Protein AF-A0A011PHM1-F1 (afdb_monomer_lite)

Secondary structure (DSSP, 8-state):
----PPPS--SSEEP---SHHHHHHIIIIIGGGBTT-HHHHH---GGG--TTSS-HHHHHHHTT----EEEETTEEEETT--BTTSPPPPP--TTTGGGTGGG--------

Foldseek 3Di:
DDDDEDDDPDDAAFDQDDDVVSLCCCLVVFQLFAQQALCSVPVDDPVPADPSNHDVLSVCSVVRNYRQFHQHPNDTDGVQGDGHPGDRDDPDDPCPVVVPPPPPDDPDDDD

Sequence (111 aa):
MSYFPTPGPLPGDQFIPSSSDDGIYILTEFCQHCARDKAMREGADFDECDDDDLCEIIAAGYRKEAVEWREIDGIVTCIAFVPAGQPIPDPRCPHTLDMFASHSTPMSVRG

Structure (mmCIF, N/CA/C/O backbone):
data_AF-A0A011PHM1-F1
#
_entry.id   AF-A0A011PHM1-F1
#
loop_
_atom_site.group_PDB
_atom_site.id
_atom_site.type_symbol
_atom_site.label_atom_id
_atom_site.label_alt_id
_atom_site.label_comp_id
_atom_site.label_asym_id
_atom_site.label_entity_id
_atom_site.label_seq_id
_atom_site.pdbx_PDB_ins_code
_atom_site.Cartn_x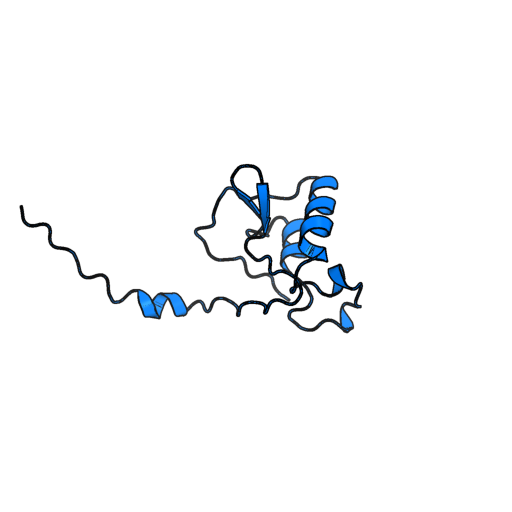
_atom_site.Cartn_y
_atom_site.Cartn_z
_atom_site.occupancy
_atom_site.B_iso_or_equiv
_atom_site.auth_seq_id
_atom_site.auth_comp_id
_atom_site.auth_asym_id
_atom_site.auth_atom_id
_atom_site.pdbx_PDB_model_num
ATOM 1 N N . MET A 1 1 ? 3.199 -6.850 12.611 1.00 61.88 1 MET A N 1
ATOM 2 C CA . MET A 1 1 ? 3.237 -8.105 11.830 1.00 61.88 1 MET A CA 1
ATOM 3 C C . MET A 1 1 ? 4.469 -8.194 10.945 1.00 61.88 1 MET A C 1
ATOM 5 O O . MET A 1 1 ? 5.075 -7.171 10.642 1.00 61.88 1 MET A O 1
ATOM 9 N N . SER A 1 2 ? 4.855 -9.412 10.557 1.00 78.06 2 SER A N 1
ATOM 10 C CA . SER A 1 2 ? 5.903 -9.647 9.557 1.00 78.06 2 SER A CA 1
ATOM 11 C C . SER A 1 2 ? 5.310 -9.559 8.153 1.00 78.06 2 SER A C 1
ATOM 13 O O . SER A 1 2 ? 4.251 -10.121 7.903 1.00 78.06 2 SER A O 1
ATOM 15 N N . TYR A 1 3 ? 6.002 -8.867 7.249 1.00 86.69 3 TYR A N 1
ATOM 16 C CA . TYR A 1 3 ? 5.615 -8.769 5.844 1.00 86.69 3 TYR A CA 1
ATOM 17 C C . TYR A 1 3 ? 5.833 -10.095 5.110 1.00 86.69 3 TYR A C 1
ATOM 19 O O . TYR A 1 3 ? 6.929 -10.659 5.167 1.00 86.69 3 TYR A O 1
ATOM 27 N N . PHE A 1 4 ? 4.800 -10.562 4.405 1.00 88.75 4 PHE A N 1
ATOM 28 C CA . PHE A 1 4 ? 4.864 -11.721 3.520 1.00 88.75 4 PHE A CA 1
ATOM 29 C C . PHE A 1 4 ? 4.587 -11.279 2.077 1.00 88.75 4 PHE A C 1
ATOM 31 O O . PHE A 1 4 ? 3.457 -10.905 1.770 1.00 88.75 4 PHE A O 1
ATOM 38 N N . PRO A 1 5 ? 5.590 -11.318 1.181 1.00 91.06 5 PRO A N 1
ATOM 39 C CA . PRO A 1 5 ? 5.421 -10.844 -0.184 1.00 91.06 5 PRO A CA 1
ATOM 40 C C . PRO A 1 5 ? 4.461 -11.728 -0.980 1.00 91.06 5 PRO A C 1
ATOM 42 O O . PRO A 1 5 ? 4.501 -12.959 -0.891 1.00 91.06 5 PRO A O 1
ATOM 45 N N . THR A 1 6 ? 3.645 -11.095 -1.820 1.00 91.12 6 THR A N 1
ATOM 46 C CA . THR A 1 6 ? 2.729 -11.782 -2.733 1.00 91.12 6 THR A CA 1
ATOM 47 C C . THR A 1 6 ? 3.515 -12.693 -3.687 1.00 91.12 6 THR A C 1
ATOM 49 O O . THR A 1 6 ? 4.366 -12.205 -4.437 1.00 91.12 6 THR A O 1
ATOM 52 N N . PRO A 1 7 ? 3.239 -14.013 -3.714 1.00 88.81 7 PRO A N 1
ATOM 53 C CA . PRO A 1 7 ? 3.934 -14.932 -4.608 1.00 88.81 7 PRO A CA 1
ATOM 54 C C . PRO A 1 7 ? 3.670 -14.613 -6.085 1.00 88.81 7 PRO A C 1
ATOM 56 O O . PRO A 1 7 ? 2.537 -14.324 -6.473 1.00 88.81 7 PRO A O 1
ATOM 59 N N . GLY A 1 8 ? 4.716 -14.700 -6.909 1.00 85.12 8 GLY A N 1
ATOM 60 C CA . GLY A 1 8 ? 4.633 -14.477 -8.353 1.00 85.12 8 GLY A CA 1
ATOM 61 C C . GLY A 1 8 ? 4.047 -15.654 -9.155 1.00 85.12 8 GLY A C 1
ATOM 62 O O . GLY A 1 8 ? 3.753 -16.709 -8.588 1.00 85.12 8 GLY A O 1
ATOM 63 N N . PRO A 1 9 ? 3.927 -15.505 -10.491 1.00 91.62 9 PRO A N 1
ATOM 64 C CA . PRO A 1 9 ? 4.297 -14.324 -11.284 1.00 91.62 9 PRO A CA 1
ATOM 65 C C . PRO A 1 9 ? 3.342 -13.139 -11.062 1.00 91.62 9 PRO A C 1
ATOM 67 O O . PRO A 1 9 ? 2.140 -13.331 -10.900 1.00 91.62 9 PRO A O 1
ATOM 70 N N . LEU A 1 10 ? 3.886 -11.917 -11.052 1.00 94.38 10 LEU A N 1
ATOM 71 C CA . LEU A 1 10 ? 3.136 -10.675 -10.817 1.00 94.38 10 LEU A CA 1
ATOM 72 C C . LEU A 1 10 ? 2.999 -9.863 -12.119 1.00 94.38 10 LEU A C 1
ATOM 74 O O . LEU A 1 10 ? 3.902 -9.923 -12.954 1.00 94.38 10 LEU A O 1
ATOM 78 N N . PRO A 1 11 ? 1.896 -9.116 -12.311 1.00 96.25 11 PRO A N 1
ATOM 79 C CA . PRO A 1 11 ? 1.662 -8.331 -13.523 1.00 96.25 11 PRO A CA 1
ATOM 80 C C . PRO A 1 11 ? 2.521 -7.061 -13.575 1.00 96.25 11 PRO A C 1
ATOM 82 O O . PRO A 1 11 ? 2.894 -6.523 -12.534 1.00 96.25 11 PRO A O 1
ATOM 85 N N . GLY A 1 12 ? 2.774 -6.548 -14.782 1.00 96.81 12 GLY A N 1
ATOM 86 C CA . GLY A 1 12 ? 3.503 -5.291 -14.994 1.00 96.81 12 GLY A CA 1
ATOM 87 C C . GLY A 1 12 ? 4.935 -5.307 -14.459 1.00 96.81 12 GLY A C 1
ATOM 88 O O . GLY A 1 12 ? 5.488 -6.375 -14.189 1.00 96.81 12 GLY A O 1
ATOM 89 N N . ASP A 1 13 ? 5.508 -4.124 -14.255 1.00 97.31 13 ASP A N 1
ATOM 90 C CA . ASP A 1 13 ? 6.837 -3.929 -13.666 1.00 97.31 13 ASP A CA 1
ATOM 91 C C . ASP A 1 13 ? 6.745 -3.618 -12.169 1.00 97.31 13 ASP A C 1
ATOM 93 O O . ASP A 1 13 ? 5.712 -3.167 -11.677 1.00 97.31 13 ASP A O 1
ATOM 97 N N . GLN A 1 14 ? 7.805 -3.906 -11.407 1.00 96.44 14 GLN A N 1
ATOM 98 C CA . GLN A 1 14 ? 7.821 -3.558 -9.984 1.00 96.44 14 GLN A CA 1
ATOM 99 C C . GLN A 1 14 ? 7.997 -2.051 -9.830 1.00 96.44 14 GLN A C 1
ATOM 101 O O . GLN A 1 14 ? 8.994 -1.498 -10.291 1.00 96.44 14 GLN A O 1
ATOM 106 N N . PHE A 1 15 ? 7.072 -1.414 -9.119 1.00 95.44 15 PHE A N 1
ATOM 107 C CA . PHE A 1 15 ? 7.191 -0.018 -8.736 1.00 95.44 15 PHE A CA 1
ATOM 108 C C . PHE A 1 15 ? 7.811 0.083 -7.340 1.00 95.44 15 PHE A C 1
ATOM 110 O O . PHE A 1 15 ? 7.325 -0.524 -6.387 1.00 95.44 15 PHE A O 1
ATOM 117 N N . ILE A 1 16 ? 8.888 0.857 -7.206 1.00 94.56 16 ILE A N 1
ATOM 118 C CA . ILE A 1 16 ? 9.520 1.152 -5.916 1.00 94.56 16 ILE A CA 1
ATOM 119 C C . ILE A 1 16 ? 9.409 2.663 -5.696 1.00 94.56 16 ILE A C 1
ATOM 121 O O . ILE A 1 16 ? 10.076 3.404 -6.422 1.00 94.56 16 ILE A O 1
ATOM 125 N N . PRO A 1 17 ? 8.624 3.129 -4.704 1.00 90.56 17 PRO A N 1
ATOM 126 C CA . PRO A 1 17 ? 8.548 4.546 -4.371 1.00 90.56 17 PRO A CA 1
ATOM 127 C C . PRO A 1 17 ? 9.949 5.119 -4.134 1.00 90.56 17 PRO A C 1
ATOM 129 O O . PRO A 1 17 ? 10.745 4.569 -3.365 1.00 90.56 17 PRO A O 1
ATOM 132 N N . SER A 1 18 ? 10.268 6.206 -4.828 1.00 90.00 18 SER A N 1
ATOM 133 C CA . SER A 1 18 ? 11.628 6.755 -4.901 1.00 90.00 18 SER A CA 1
ATOM 134 C C . SER A 1 18 ? 11.709 8.224 -4.494 1.00 90.00 18 SER A C 1
ATOM 136 O O . SER A 1 18 ? 12.798 8.732 -4.216 1.00 90.00 18 SER A O 1
ATOM 138 N N . SER A 1 19 ? 10.558 8.887 -4.411 1.00 91.06 19 SER A N 1
ATOM 139 C CA . SER A 1 19 ? 10.403 10.281 -4.020 1.00 91.06 19 SER A CA 1
ATOM 140 C C . SER A 1 19 ? 9.313 10.448 -2.958 1.00 91.06 19 SER A C 1
ATOM 142 O O . SER A 1 19 ? 8.501 9.553 -2.714 1.00 91.06 19 SER A O 1
ATOM 144 N N . SER A 1 20 ? 9.282 11.620 -2.320 1.00 89.19 20 SER A N 1
ATOM 145 C CA . SER A 1 20 ? 8.188 11.980 -1.413 1.00 89.19 20 SER A CA 1
ATOM 146 C C . SER A 1 20 ? 6.847 12.076 -2.141 1.00 89.19 20 SER A C 1
ATOM 148 O O . SER A 1 20 ? 5.828 11.745 -1.545 1.00 89.19 20 SER A O 1
ATOM 150 N N . ASP A 1 21 ? 6.847 12.481 -3.414 1.00 94.00 21 ASP A N 1
ATOM 151 C CA . ASP A 1 21 ? 5.634 12.591 -4.228 1.00 94.00 21 ASP A CA 1
ATOM 152 C C . ASP A 1 21 ? 5.039 11.206 -4.509 1.00 94.00 21 ASP A C 1
ATOM 154 O O . ASP A 1 21 ? 3.836 11.016 -4.340 1.00 94.00 21 ASP A O 1
ATOM 158 N N . ASP A 1 22 ? 5.886 10.213 -4.816 1.00 93.56 22 ASP A N 1
ATOM 159 C CA . ASP A 1 22 ? 5.463 8.809 -4.938 1.00 93.56 22 ASP A CA 1
ATOM 160 C C . ASP A 1 22 ? 4.840 8.321 -3.626 1.00 93.56 22 ASP A C 1
ATOM 162 O O . ASP A 1 22 ? 3.798 7.668 -3.625 1.00 93.56 22 ASP A O 1
ATOM 166 N N . GLY A 1 23 ? 5.480 8.655 -2.500 1.00 92.12 23 GLY A N 1
ATOM 167 C CA . GLY A 1 23 ? 5.000 8.320 -1.163 1.00 92.12 23 GLY A CA 1
ATOM 168 C C . GLY A 1 23 ? 3.631 8.932 -0.865 1.00 92.12 23 GLY A C 1
ATOM 169 O O . GLY A 1 23 ? 2.742 8.242 -0.379 1.00 92.12 23 GLY A O 1
ATOM 170 N N . ILE A 1 24 ? 3.438 10.212 -1.185 1.00 93.81 24 ILE A N 1
ATOM 171 C CA . ILE A 1 24 ? 2.146 10.887 -1.023 1.00 93.81 24 ILE A CA 1
ATOM 172 C C . ILE A 1 24 ? 1.098 10.210 -1.904 1.00 93.81 24 ILE A C 1
ATOM 174 O O . ILE A 1 24 ? 0.051 9.836 -1.389 1.00 93.81 24 ILE A O 1
ATOM 178 N N . TYR A 1 25 ? 1.407 9.977 -3.182 1.00 92.62 25 TYR A N 1
ATOM 179 C CA . TY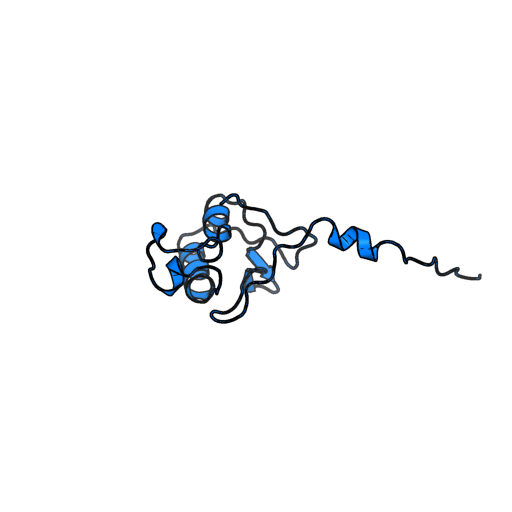R A 1 25 ? 0.498 9.346 -4.136 1.00 92.62 25 TYR A CA 1
ATOM 180 C C . TYR A 1 25 ? -0.007 7.981 -3.649 1.00 92.62 25 TYR A C 1
ATOM 182 O O . TYR A 1 25 ? -1.215 7.759 -3.588 1.00 92.62 25 TYR A O 1
ATOM 190 N N . ILE A 1 26 ? 0.886 7.072 -3.235 1.00 93.75 26 ILE A N 1
ATOM 191 C CA . ILE A 1 26 ? 0.456 5.745 -2.761 1.00 93.75 26 ILE A CA 1
ATOM 192 C C . ILE A 1 26 ? -0.380 5.827 -1.477 1.00 93.75 26 ILE A C 1
ATOM 194 O O . ILE A 1 26 ? -1.290 5.019 -1.275 1.00 93.75 26 ILE A O 1
ATOM 198 N N . LEU A 1 27 ? -0.094 6.792 -0.598 1.00 94.25 27 LEU A N 1
ATOM 199 C CA . LEU A 1 27 ? -0.823 6.948 0.656 1.00 94.25 27 LEU A CA 1
ATOM 200 C C . LEU A 1 27 ? -2.216 7.535 0.420 1.00 94.25 27 LEU A C 1
ATOM 202 O O . LEU A 1 27 ? -3.183 7.008 0.970 1.00 94.25 27 LEU A O 1
ATOM 206 N N . THR A 1 28 ? -2.331 8.585 -0.396 1.00 94.62 28 THR A N 1
ATOM 207 C CA . THR A 1 28 ? -3.596 9.299 -0.622 1.00 94.62 28 THR A CA 1
ATOM 208 C C . THR A 1 28 ? -4.507 8.575 -1.600 1.00 94.62 28 THR A C 1
ATOM 210 O O . THR A 1 28 ? -5.690 8.433 -1.323 1.00 94.62 28 THR A O 1
ATOM 213 N N . GLU A 1 29 ? -3.978 8.058 -2.710 1.00 93.56 29 GLU A N 1
ATOM 214 C CA . GLU A 1 29 ? -4.813 7.444 -3.751 1.00 93.56 29 GLU A CA 1
ATOM 215 C C . GLU A 1 29 ? -5.200 5.996 -3.425 1.00 93.56 29 GLU A C 1
ATOM 217 O O . GLU A 1 29 ? -6.235 5.515 -3.884 1.00 93.56 29 GLU A O 1
ATOM 222 N N . PHE A 1 30 ? -4.401 5.294 -2.611 1.00 95.00 30 PHE A N 1
ATOM 223 C CA . PHE A 1 30 ? -4.652 3.890 -2.275 1.00 95.00 30 PHE A CA 1
ATOM 224 C C . PHE A 1 30 ? -4.871 3.666 -0.784 1.00 95.00 30 PHE A C 1
ATOM 226 O O . PHE A 1 30 ? -5.926 3.174 -0.391 1.00 95.00 30 PHE A O 1
ATOM 233 N N . CYS A 1 31 ? -3.896 3.984 0.069 1.00 95.06 31 CYS A N 1
ATOM 234 C CA . CYS A 1 31 ? -3.917 3.503 1.455 1.00 95.06 31 CYS A CA 1
ATOM 235 C C . CYS A 1 31 ? -5.061 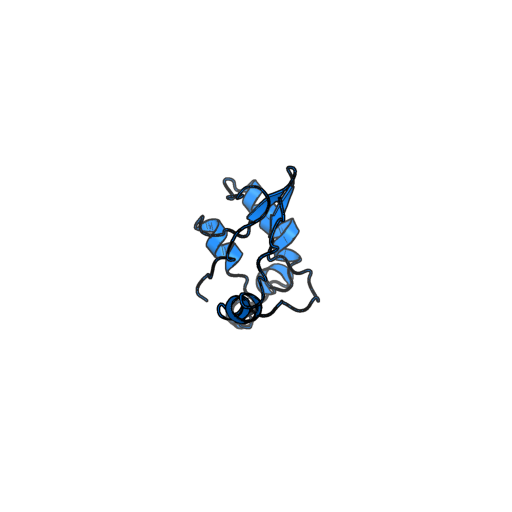4.109 2.285 1.00 95.06 31 CYS A C 1
ATOM 237 O O . CYS A 1 31 ? -5.699 3.388 3.045 1.00 95.06 31 CYS A O 1
ATOM 239 N N . GLN A 1 32 ? -5.414 5.378 2.059 1.00 95.94 32 GLN A N 1
ATOM 240 C CA . GLN A 1 32 ? -6.591 6.023 2.670 1.00 95.94 32 GLN A CA 1
ATOM 241 C C . GLN A 1 32 ? -7.935 5.412 2.237 1.00 95.94 32 GLN A C 1
ATOM 243 O O . GLN A 1 32 ? -8.962 5.617 2.885 1.00 95.94 32 GLN A O 1
ATOM 248 N N . HIS A 1 33 ? -7.943 4.648 1.147 1.00 96.19 33 HIS A N 1
ATOM 249 C CA . HIS A 1 33 ? -9.132 4.022 0.574 1.00 96.19 33 HIS A CA 1
ATOM 250 C C . HIS A 1 33 ? -9.104 2.493 0.669 1.00 96.19 33 HIS A C 1
ATOM 252 O O . HIS A 1 33 ? -10.004 1.832 0.145 1.00 96.19 33 HIS A O 1
ATOM 258 N N . CYS A 1 34 ? -8.097 1.924 1.336 1.00 95.69 34 CYS A N 1
ATOM 259 C CA . CYS A 1 34 ? -7.921 0.487 1.456 1.00 95.69 34 CYS A CA 1
ATOM 260 C C . CYS A 1 34 ? -8.652 -0.059 2.691 1.00 95.69 34 CYS A C 1
ATOM 262 O O . CYS A 1 3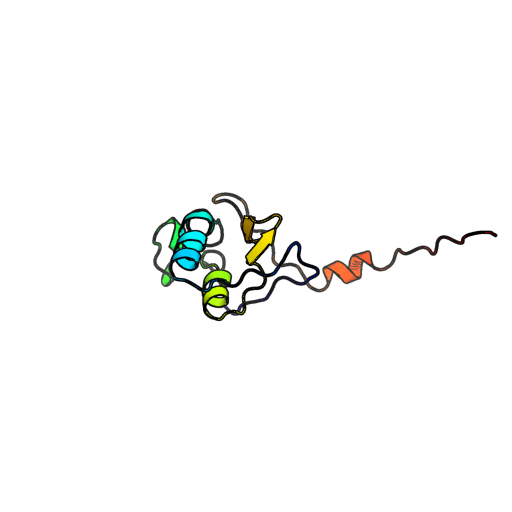4 ? -8.614 0.527 3.772 1.00 95.69 34 CYS A O 1
ATOM 264 N N . ALA A 1 35 ? -9.295 -1.217 2.556 1.00 94.06 35 ALA A N 1
ATOM 265 C CA . ALA A 1 35 ? -9.890 -1.941 3.672 1.00 94.06 35 ALA A CA 1
ATOM 266 C C . ALA A 1 35 ? -8.831 -2.411 4.682 1.00 94.06 35 ALA A C 1
ATOM 268 O O . ALA A 1 35 ? -9.137 -2.443 5.864 1.00 94.06 35 ALA A O 1
ATOM 269 N N . ARG A 1 36 ? -7.604 -2.703 4.217 1.00 92.06 36 ARG A N 1
ATOM 270 C CA . ARG A 1 36 ? -6.474 -3.212 5.022 1.00 92.06 36 ARG A CA 1
ATOM 271 C C . ARG A 1 36 ? -5.820 -2.184 5.947 1.00 92.06 36 ARG A C 1
ATOM 273 O O . ARG A 1 36 ? -4.866 -2.516 6.637 1.00 92.06 36 ARG A O 1
ATOM 280 N N . ASP A 1 37 ? -6.209 -0.915 5.856 1.00 91.31 37 ASP A N 1
ATOM 281 C CA . ASP A 1 37 ? -5.532 0.140 6.604 1.00 91.31 37 ASP A CA 1
ATOM 282 C C . ASP A 1 37 ? -6.527 1.127 7.205 1.00 91.31 37 ASP A C 1
ATOM 284 O O . ASP A 1 37 ? -6.862 2.176 6.643 1.00 91.31 37 ASP A O 1
ATOM 288 N N . LYS A 1 38 ? -7.054 0.747 8.365 1.00 90.50 38 LYS A N 1
ATOM 289 C CA . LYS A 1 38 ? -7.960 1.584 9.144 1.00 90.50 38 LYS A CA 1
ATOM 290 C C . LYS A 1 38 ? -7.220 2.766 9.751 1.00 90.50 38 LYS A C 1
ATOM 292 O O . LYS A 1 38 ? -7.784 3.856 9.800 1.00 90.50 38 LYS A O 1
ATOM 297 N N . ALA A 1 39 ? -5.961 2.593 10.146 1.00 90.75 39 ALA A N 1
ATOM 298 C CA . ALA A 1 39 ? -5.165 3.689 10.682 1.00 90.75 39 ALA A CA 1
ATOM 299 C C . ALA A 1 39 ? -4.983 4.812 9.648 1.00 90.75 39 ALA A C 1
ATOM 301 O O . ALA A 1 39 ? -5.206 5.981 9.956 1.00 90.75 39 ALA A O 1
ATOM 302 N N . MET A 1 40 ? -4.682 4.474 8.393 1.00 92.50 40 MET A N 1
ATOM 303 C CA . MET A 1 40 ? -4.587 5.452 7.306 1.00 92.50 40 MET A CA 1
ATOM 304 C C . MET A 1 40 ? -5.938 6.061 6.926 1.00 92.50 40 MET A C 1
ATOM 306 O O . MET A 1 40 ? -6.001 7.250 6.612 1.00 92.50 40 MET A O 1
ATOM 310 N N . ARG A 1 41 ? -7.014 5.266 6.925 1.00 93.06 41 ARG A N 1
ATOM 311 C CA . ARG A 1 41 ? -8.354 5.710 6.505 1.00 93.06 41 ARG A CA 1
ATOM 312 C C . ARG A 1 41 ? -9.079 6.549 7.556 1.00 93.06 41 ARG A C 1
ATOM 314 O O . ARG A 1 41 ? -9.774 7.499 7.205 1.00 93.06 41 ARG A O 1
ATOM 321 N N . GLU A 1 42 ? -8.953 6.184 8.825 1.00 92.00 42 GLU A N 1
ATOM 322 C CA . GLU A 1 42 ? -9.751 6.730 9.932 1.00 92.00 42 GLU A CA 1
ATOM 323 C C . GLU A 1 42 ? -8.900 7.483 10.962 1.00 92.00 42 GLU A C 1
ATOM 325 O O . GLU A 1 42 ? -9.453 8.149 11.835 1.00 92.00 42 GLU A O 1
ATOM 330 N N . GLY A 1 43 ? -7.567 7.419 10.865 1.00 88.12 43 GLY A N 1
ATOM 331 C CA . GLY A 1 43 ? -6.672 7.977 11.881 1.00 88.12 43 GLY A CA 1
ATOM 332 C C . GLY A 1 43 ? -6.737 7.214 13.205 1.00 88.12 43 GLY A C 1
ATOM 333 O O . GLY A 1 43 ? -6.459 7.803 14.248 1.00 88.12 43 GLY A O 1
ATOM 334 N N . ALA A 1 44 ? -7.158 5.945 13.164 1.00 88.50 44 ALA A N 1
ATOM 335 C CA . ALA A 1 44 ? -7.229 5.082 14.335 1.00 88.50 44 ALA A CA 1
ATOM 336 C C . ALA A 1 44 ? -5.839 4.910 14.963 1.00 88.50 44 ALA A C 1
ATOM 338 O O . ALA A 1 44 ? -4.835 4.826 14.248 1.00 88.50 44 ALA A O 1
ATOM 339 N N . ASP A 1 45 ? -5.791 4.856 16.294 1.00 86.88 45 ASP A N 1
ATOM 340 C CA . ASP A 1 45 ? -4.559 4.512 16.999 1.00 86.88 45 ASP A CA 1
ATOM 341 C C . ASP A 1 45 ? -4.147 3.083 16.615 1.00 86.88 45 ASP A C 1
ATOM 343 O O . ASP A 1 45 ? -4.991 2.200 16.440 1.00 86.88 45 ASP A O 1
ATOM 347 N N . PHE A 1 46 ? -2.846 2.846 16.474 1.00 82.56 46 PHE A N 1
ATOM 348 C CA . PHE A 1 46 ? -2.317 1.532 16.126 1.00 82.56 46 PHE A CA 1
ATOM 349 C C . PHE A 1 46 ? -2.655 0.484 17.191 1.00 82.56 46 PHE A C 1
ATOM 351 O O . PHE A 1 46 ? -2.846 -0.676 16.841 1.00 82.56 46 PHE A O 1
ATOM 358 N N . ASP A 1 47 ? -2.789 0.889 18.458 1.00 83.44 47 ASP A N 1
ATOM 359 C CA . ASP A 1 47 ? -3.189 -0.004 19.554 1.00 83.44 47 ASP A CA 1
ATOM 360 C C . ASP A 1 47 ? -4.684 -0.398 19.498 1.00 83.44 47 ASP A C 1
ATOM 362 O O . ASP A 1 47 ? -5.100 -1.348 20.162 1.00 83.44 47 ASP A O 1
ATOM 366 N N . GLU A 1 48 ? -5.495 0.316 18.709 1.00 83.38 48 GLU A N 1
ATOM 367 C CA . GLU A 1 48 ? -6.921 0.037 18.467 1.00 83.38 48 GLU A CA 1
ATOM 368 C C . GLU A 1 48 ? -7.175 -0.681 17.129 1.00 83.38 48 GLU A C 1
ATOM 370 O O . GLU A 1 48 ? -8.330 -0.941 16.770 1.00 83.38 48 GLU A O 1
ATOM 375 N N . CYS A 1 49 ? -6.114 -0.954 16.368 1.00 83.62 49 CYS A N 1
ATOM 376 C CA . CYS A 1 49 ? -6.190 -1.663 15.100 1.00 83.62 49 CYS A CA 1
ATOM 377 C C . CYS A 1 49 ? -6.078 -3.173 15.329 1.00 83.62 49 CYS A C 1
ATOM 379 O O . CYS A 1 49 ? -5.146 -3.642 15.984 1.00 83.62 49 CYS A O 1
ATOM 381 N N . ASP A 1 50 ? -7.010 -3.930 14.750 1.00 78.44 50 ASP A N 1
ATOM 382 C CA . ASP A 1 50 ? -6.894 -5.384 14.673 1.00 78.44 50 ASP A CA 1
ATOM 383 C C . ASP A 1 50 ? -5.795 -5.801 13.671 1.00 78.44 50 ASP A C 1
ATOM 385 O O . ASP A 1 50 ? -5.232 -4.991 12.931 1.00 78.44 50 ASP A O 1
ATOM 389 N N . ASP A 1 51 ? -5.499 -7.098 13.632 1.00 72.50 51 ASP A N 1
ATOM 390 C CA . ASP A 1 51 ? -4.472 -7.719 12.784 1.00 72.50 51 ASP A CA 1
ATOM 391 C C . ASP A 1 51 ? -4.554 -7.326 11.289 1.00 72.50 51 ASP A C 1
ATOM 393 O O . ASP A 1 51 ? -3.525 -7.222 10.623 1.00 72.50 51 ASP A O 1
ATOM 397 N N . ASP A 1 52 ? -5.759 -7.063 10.772 1.00 75.75 52 ASP A N 1
ATOM 398 C CA . ASP A 1 52 ? -6.015 -6.688 9.372 1.00 75.75 52 ASP A CA 1
ATOM 399 C C . ASP A 1 52 ? -6.242 -5.175 9.157 1.00 75.75 52 ASP A C 1
ATOM 401 O O . ASP A 1 52 ? -6.505 -4.738 8.033 1.00 75.75 52 ASP A O 1
ATOM 405 N N . ASP A 1 53 ? -6.149 -4.368 10.219 1.00 81.94 53 ASP A N 1
ATOM 406 C CA . ASP A 1 53 ? -6.379 -2.917 10.194 1.00 81.94 53 ASP A CA 1
ATOM 407 C C . ASP A 1 53 ? -5.082 -2.105 9.970 1.00 81.94 53 ASP A C 1
ATOM 409 O O . ASP A 1 53 ? -5.148 -0.876 9.847 1.00 81.94 53 ASP A O 1
ATOM 413 N N . LEU A 1 54 ? -3.918 -2.771 9.890 1.00 88.25 54 LEU A N 1
ATOM 414 C CA . LEU A 1 54 ? -2.599 -2.178 9.627 1.00 88.25 54 LEU A CA 1
ATOM 415 C C . LEU A 1 54 ? -1.911 -2.845 8.431 1.00 88.25 54 LEU A C 1
ATOM 417 O O . LEU A 1 54 ? -1.344 -3.930 8.545 1.00 88.25 54 LEU A O 1
ATOM 421 N N . CYS A 1 55 ? -1.865 -2.156 7.293 1.00 91.44 55 CYS A N 1
ATOM 422 C CA . CYS A 1 55 ? -1.308 -2.720 6.068 1.00 91.44 55 CYS A CA 1
ATOM 423 C C . CYS A 1 55 ? 0.230 -2.759 6.104 1.00 91.44 55 CYS A C 1
ATOM 425 O O . CYS A 1 55 ? 0.917 -1.748 5.913 1.00 91.44 55 CYS A O 1
ATOM 427 N N . GLU A 1 56 ? 0.820 -3.948 6.254 1.00 90.62 56 GLU A N 1
ATOM 428 C CA . GLU A 1 56 ? 2.278 -4.109 6.329 1.00 90.62 56 GLU A CA 1
ATOM 429 C C . GLU A 1 56 ? 3.021 -3.761 5.025 1.00 90.62 56 GLU A C 1
ATOM 431 O O . GLU A 1 56 ? 4.231 -3.494 5.046 1.00 90.62 56 GLU A O 1
ATOM 436 N N . ILE A 1 57 ? 2.303 -3.709 3.897 1.00 93.62 57 ILE A N 1
ATOM 437 C CA . ILE A 1 57 ? 2.840 -3.354 2.575 1.00 93.62 57 ILE A CA 1
ATOM 438 C C . ILE A 1 57 ? 3.369 -1.916 2.570 1.00 93.62 57 ILE A C 1
ATOM 440 O O . ILE A 1 57 ? 4.368 -1.640 1.906 1.00 93.62 57 ILE A O 1
ATOM 444 N N . ILE A 1 58 ? 2.760 -0.999 3.331 1.00 91.25 58 ILE A N 1
ATOM 445 C CA . ILE A 1 58 ? 3.224 0.395 3.411 1.00 91.25 58 ILE A CA 1
ATOM 446 C C . ILE A 1 58 ? 4.634 0.434 3.994 1.00 91.25 58 ILE A C 1
ATOM 448 O O . ILE A 1 58 ? 5.564 0.961 3.379 1.00 91.25 58 ILE A O 1
ATOM 452 N N . ALA A 1 59 ? 4.818 -0.191 5.159 1.00 89.69 59 ALA A N 1
ATOM 453 C CA . ALA A 1 59 ? 6.113 -0.246 5.821 1.00 89.69 59 ALA A CA 1
ATOM 454 C C . ALA A 1 59 ? 7.152 -0.996 4.967 1.00 89.69 59 ALA A C 1
ATOM 456 O O . ALA A 1 59 ? 8.309 -0.577 4.897 1.00 89.69 59 ALA A O 1
ATOM 457 N N . ALA A 1 60 ? 6.753 -2.079 4.290 1.00 92.88 60 ALA A N 1
ATOM 458 C CA . ALA A 1 60 ? 7.609 -2.793 3.340 1.00 92.88 60 ALA A CA 1
ATOM 459 C C . ALA A 1 60 ? 7.994 -1.934 2.122 1.00 92.88 60 ALA A C 1
ATOM 461 O O . ALA A 1 60 ? 9.127 -2.021 1.648 1.00 92.88 60 ALA A O 1
ATOM 462 N N . GLY A 1 61 ? 7.103 -1.059 1.649 1.00 90.88 61 GLY A N 1
ATOM 463 C CA . GLY A 1 61 ? 7.369 -0.105 0.571 1.00 90.88 61 GLY A CA 1
ATOM 464 C C . GLY A 1 61 ? 8.516 0.841 0.914 1.00 90.88 61 GLY A C 1
ATOM 465 O O . GLY A 1 61 ? 9.475 0.946 0.152 1.00 90.88 61 GLY A O 1
ATOM 466 N N . TYR A 1 62 ? 8.494 1.433 2.112 1.00 85.94 62 TYR A N 1
ATOM 467 C CA . TYR A 1 62 ? 9.586 2.293 2.594 1.00 85.94 62 TYR A CA 1
ATOM 468 C C . TYR A 1 62 ? 10.917 1.550 2.776 1.00 85.94 62 TYR A C 1
ATOM 470 O O . TYR A 1 62 ? 11.983 2.152 2.635 1.00 85.94 62 TYR A O 1
ATOM 478 N N . ARG A 1 63 ? 10.877 0.239 3.045 1.00 91.12 63 ARG A N 1
ATOM 479 C CA . ARG A 1 63 ? 12.071 -0.624 3.091 1.00 91.12 63 ARG A CA 1
ATOM 480 C C . ARG A 1 63 ? 12.513 -1.146 1.721 1.00 91.12 63 ARG A C 1
ATOM 482 O O . ARG A 1 63 ? 13.548 -1.800 1.642 1.00 91.12 63 ARG A O 1
ATOM 489 N N . LYS A 1 64 ? 11.781 -0.828 0.646 1.00 91.69 64 LYS A N 1
ATOM 490 C CA . LYS A 1 64 ? 11.997 -1.339 -0.723 1.00 91.69 64 LYS A CA 1
ATOM 491 C C . LYS A 1 64 ? 11.851 -2.862 -0.835 1.00 91.69 64 LYS A C 1
ATOM 493 O O . LYS A 1 64 ? 12.497 -3.495 -1.663 1.00 91.69 64 LYS A O 1
ATOM 498 N N . GLU A 1 65 ? 11.001 -3.439 0.008 1.00 94.19 65 GLU A N 1
ATOM 499 C CA . GLU A 1 65 ? 10.707 -4.876 0.062 1.00 94.19 65 GLU A CA 1
ATOM 500 C C . GLU A 1 65 ? 9.368 -5.219 -0.603 1.00 94.19 65 GLU A C 1
ATOM 502 O O . GLU A 1 65 ? 9.181 -6.355 -1.032 1.00 94.19 65 GLU A O 1
ATOM 507 N N . ALA A 1 66 ? 8.448 -4.250 -0.702 1.00 95.25 66 ALA A N 1
ATOM 508 C CA . ALA A 1 66 ? 7.105 -4.476 -1.224 1.00 95.25 66 ALA A CA 1
ATOM 509 C C . ALA A 1 66 ? 7.115 -4.860 -2.714 1.00 95.25 66 ALA A C 1
ATOM 511 O O . ALA A 1 66 ? 7.567 -4.092 -3.570 1.00 95.25 66 ALA A O 1
ATOM 512 N N . VAL A 1 67 ? 6.577 -6.037 -3.034 1.00 96.62 67 VAL A N 1
ATOM 513 C CA . VAL A 1 67 ? 6.407 -6.522 -4.415 1.00 96.62 67 VAL A CA 1
ATOM 514 C C . VAL A 1 67 ? 5.042 -6.162 -5.006 1.00 96.62 67 VAL A C 1
ATOM 516 O O . VAL A 1 67 ? 4.846 -6.292 -6.214 1.00 96.62 67 VAL A O 1
ATOM 519 N N . GLU A 1 68 ? 4.108 -5.714 -4.166 1.00 96.62 68 GLU A N 1
ATOM 520 C CA . GLU A 1 68 ? 2.706 -5.464 -4.505 1.00 96.62 68 GLU A CA 1
ATOM 521 C C . GLU A 1 68 ? 2.485 -4.183 -5.308 1.00 96.62 68 GLU A C 1
ATOM 523 O O . GLU A 1 68 ? 1.495 -4.082 -6.034 1.00 96.62 68 GLU A O 1
ATOM 528 N N . TRP A 1 69 ? 3.387 -3.211 -5.189 1.00 97.06 69 TRP A N 1
ATOM 529 C CA . TRP A 1 69 ? 3.349 -2.002 -6.001 1.00 97.06 69 TRP A CA 1
ATOM 530 C C . TRP A 1 69 ? 3.837 -2.332 -7.407 1.00 97.06 69 TRP A C 1
ATOM 532 O O . TRP A 1 69 ? 4.996 -2.705 -7.610 1.00 97.06 69 TRP A O 1
ATOM 542 N N . ARG A 1 70 ? 2.933 -2.233 -8.380 1.00 97.31 70 ARG A N 1
ATOM 543 C CA . ARG A 1 70 ? 3.185 -2.550 -9.785 1.00 97.31 70 ARG A CA 1
ATOM 544 C C . ARG A 1 70 ? 2.889 -1.347 -10.655 1.00 97.31 70 ARG A C 1
ATOM 546 O O . ARG A 1 70 ? 1.928 -0.630 -10.401 1.00 97.31 70 ARG A O 1
ATOM 553 N N . GLU A 1 71 ? 3.665 -1.181 -11.709 1.00 96.81 71 GLU A N 1
ATOM 554 C CA . GLU A 1 71 ? 3.320 -0.307 -12.821 1.00 96.81 71 GLU A CA 1
ATOM 555 C C . GLU A 1 71 ? 2.755 -1.167 -13.954 1.00 96.81 71 GLU A C 1
ATOM 557 O O . GLU A 1 71 ? 3.431 -2.054 -14.478 1.00 96.81 71 GLU A O 1
ATOM 562 N N . ILE A 1 72 ? 1.487 -0.948 -14.296 1.00 96.94 72 ILE A N 1
ATOM 563 C CA . ILE A 1 72 ? 0.771 -1.673 -15.348 1.00 96.94 72 ILE A CA 1
ATOM 564 C C . ILE A 1 72 ? 0.268 -0.629 -16.338 1.00 96.94 72 ILE A C 1
ATOM 566 O O . ILE A 1 72 ? -0.509 0.246 -15.967 1.00 96.94 72 ILE A O 1
ATOM 570 N N . ASP A 1 73 ? 0.740 -0.696 -17.583 1.00 95.81 73 ASP A N 1
ATOM 571 C CA . ASP A 1 73 ? 0.382 0.253 -18.648 1.00 95.81 73 ASP A CA 1
ATOM 572 C C . ASP A 1 73 ? 0.603 1.734 -18.259 1.00 95.81 73 ASP A C 1
ATOM 574 O O . ASP A 1 73 ? -0.179 2.615 -18.615 1.00 95.81 73 ASP A O 1
ATOM 578 N N . GLY A 1 74 ? 1.678 2.011 -17.509 1.00 93.81 74 GLY A N 1
ATOM 579 C CA . GLY A 1 74 ? 2.029 3.355 -17.028 1.00 93.81 74 GLY A CA 1
ATOM 580 C C . GLY A 1 74 ? 1.231 3.826 -15.808 1.00 93.81 74 GLY A C 1
ATOM 581 O O . GLY A 1 74 ? 1.344 4.985 -15.411 1.00 93.81 74 GLY A O 1
ATOM 582 N N . ILE A 1 75 ? 0.411 2.953 -15.218 1.00 93.94 75 ILE A N 1
ATOM 583 C CA . ILE A 1 75 ? -0.387 3.245 -14.027 1.00 93.94 75 ILE A CA 1
ATOM 584 C C . ILE A 1 75 ? 0.183 2.465 -12.847 1.00 93.94 75 ILE A C 1
ATOM 586 O O . ILE A 1 75 ? 0.261 1.235 -12.873 1.00 93.94 75 ILE A O 1
ATOM 590 N N . VAL A 1 76 ? 0.549 3.185 -11.790 1.00 95.44 76 VAL A N 1
ATOM 591 C CA . VAL A 1 76 ? 0.972 2.584 -10.524 1.00 95.44 76 VAL A CA 1
ATOM 592 C C . VAL A 1 76 ? -0.257 2.078 -9.774 1.00 95.44 76 VAL A C 1
ATOM 594 O O . VAL A 1 76 ? -1.222 2.810 -9.577 1.00 95.44 76 VAL A O 1
ATOM 597 N N . THR A 1 77 ? -0.220 0.823 -9.340 1.00 95.75 77 THR A N 1
ATOM 598 C CA . THR A 1 77 ? -1.294 0.176 -8.586 1.00 95.75 77 THR A CA 1
ATOM 599 C C . THR A 1 77 ? -0.735 -0.753 -7.515 1.00 95.75 77 THR A C 1
ATOM 601 O O . THR A 1 77 ? 0.339 -1.331 -7.674 1.00 95.75 77 THR A O 1
ATOM 604 N N . CYS A 1 78 ? -1.487 -0.954 -6.434 1.00 96.38 78 CYS A N 1
ATOM 605 C CA . CYS A 1 78 ? -1.243 -2.050 -5.498 1.00 96.38 78 CYS A CA 1
ATOM 606 C C . CYS A 1 78 ? -2.099 -3.257 -5.893 1.00 96.38 78 CYS A C 1
ATOM 608 O O . CYS A 1 78 ? -3.325 -3.176 -5.912 1.00 96.38 78 CYS A O 1
ATOM 610 N N . ILE A 1 79 ? -1.476 -4.401 -6.175 1.00 95.50 79 ILE A N 1
ATOM 611 C CA . ILE A 1 79 ? -2.207 -5.637 -6.529 1.00 95.50 79 ILE A CA 1
ATOM 612 C C . ILE A 1 79 ? -2.907 -6.299 -5.333 1.00 95.50 79 ILE A C 1
ATOM 614 O O . ILE A 1 79 ? -3.703 -7.215 -5.524 1.00 95.50 79 ILE A O 1
ATOM 618 N N . ALA A 1 80 ? -2.610 -5.849 -4.113 1.00 94.56 80 ALA A N 1
ATOM 619 C CA . ALA A 1 80 ? -3.267 -6.276 -2.879 1.00 94.56 80 ALA A CA 1
ATOM 620 C C . ALA A 1 80 ? -4.299 -5.251 -2.368 1.00 94.56 80 ALA A C 1
ATOM 622 O O . ALA A 1 80 ? -4.852 -5.433 -1.277 1.00 94.56 80 ALA A O 1
ATOM 623 N N . PHE A 1 81 ? -4.555 -4.181 -3.133 1.00 95.25 81 PHE A N 1
ATOM 624 C CA . PHE A 1 81 ? -5.555 -3.174 -2.797 1.00 95.25 81 PHE A CA 1
ATOM 625 C C . PHE A 1 81 ? -6.944 -3.805 -2.692 1.00 95.25 81 PHE A C 1
ATOM 627 O O . PHE A 1 81 ? -7.382 -4.551 -3.568 1.00 95.25 81 PHE A O 1
ATOM 634 N N . VAL A 1 82 ? -7.646 -3.466 -1.617 1.00 95.44 82 VAL A N 1
ATOM 635 C CA . VAL A 1 82 ? -9.031 -3.866 -1.380 1.00 95.44 82 VAL A CA 1
ATOM 636 C C . VAL A 1 82 ? -9.794 -2.588 -1.065 1.00 95.44 82 VAL A C 1
ATOM 638 O O . VAL A 1 82 ? -9.435 -1.939 -0.089 1.00 95.44 82 VAL A O 1
ATOM 641 N N . PRO A 1 83 ? -10.812 -2.189 -1.843 1.00 96.19 83 PRO A N 1
ATOM 642 C CA . PRO A 1 83 ? -11.574 -0.983 -1.540 1.00 96.19 83 PRO A CA 1
ATOM 643 C C . PRO A 1 83 ? -12.196 -1.041 -0.141 1.00 96.19 83 PRO A C 1
ATOM 645 O O . PRO A 1 83 ? -12.699 -2.085 0.272 1.00 96.19 83 PRO A O 1
ATOM 648 N N . ALA A 1 84 ? -12.202 0.083 0.572 1.00 94.94 84 ALA A N 1
ATOM 649 C CA . ALA A 1 84 ? -12.814 0.197 1.892 1.00 94.94 84 ALA A CA 1
ATOM 650 C C . ALA A 1 84 ? -14.245 -0.376 1.920 1.00 94.94 84 ALA A C 1
ATOM 652 O O . ALA A 1 84 ? -15.063 -0.115 1.035 1.00 94.94 84 ALA A O 1
ATOM 653 N N . GLY A 1 85 ? -14.543 -1.171 2.951 1.00 92.44 85 GLY A N 1
ATOM 654 C CA . GLY A 1 85 ? -15.829 -1.855 3.107 1.00 92.44 85 GLY A CA 1
ATOM 655 C C . GLY A 1 85 ? -15.977 -3.150 2.299 1.00 92.44 85 GLY A C 1
ATOM 656 O O . GLY A 1 85 ? -16.993 -3.827 2.446 1.00 92.44 85 GLY A O 1
ATOM 657 N N . GLN A 1 86 ? -14.992 -3.523 1.476 1.00 94.12 86 GLN A N 1
ATOM 658 C CA . GLN A 1 86 ? -14.920 -4.863 0.890 1.00 94.12 86 GLN A CA 1
ATOM 659 C C . GLN A 1 86 ? -14.197 -5.830 1.837 1.00 94.12 86 GLN A C 1
ATOM 661 O O . GLN A 1 86 ? -13.288 -5.412 2.558 1.00 94.12 86 GLN A O 1
ATOM 666 N N . PRO A 1 87 ? -14.576 -7.121 1.843 1.00 90.44 87 PRO A N 1
ATOM 667 C CA . PRO A 1 87 ? -13.889 -8.116 2.652 1.00 90.44 87 PRO A CA 1
ATOM 668 C C . PRO A 1 87 ? -12.440 -8.276 2.185 1.00 90.44 87 PRO A C 1
ATOM 670 O O . PRO A 1 87 ? -12.169 -8.416 0.989 1.00 90.44 87 PRO A O 1
ATOM 673 N N . ILE A 1 88 ? -11.511 -8.272 3.140 1.00 89.31 88 ILE A N 1
ATOM 674 C CA . ILE A 1 88 ? -10.101 -8.556 2.886 1.00 89.31 88 ILE A CA 1
ATOM 675 C C . ILE A 1 88 ? -9.983 -10.049 2.537 1.00 89.31 88 ILE A C 1
ATOM 677 O O . ILE A 1 88 ? -10.476 -10.881 3.298 1.00 89.31 88 ILE A O 1
ATOM 681 N N . PRO A 1 89 ? -9.389 -10.418 1.385 1.00 85.00 89 PRO A N 1
ATOM 682 C CA . PRO A 1 89 ? -9.209 -11.820 1.035 1.00 85.00 89 PRO A CA 1
ATOM 683 C C . PRO A 1 89 ? -8.298 -12.523 2.035 1.00 85.00 89 PRO A C 1
ATOM 685 O O . PRO A 1 89 ? -7.247 -11.973 2.383 1.00 85.00 89 PRO A O 1
ATOM 688 N N . ASP A 1 90 ? -8.663 -13.754 2.396 1.00 80.00 90 ASP A N 1
ATOM 689 C CA . ASP A 1 90 ? -7.819 -14.622 3.212 1.00 80.00 90 ASP A CA 1
ATOM 690 C C . ASP A 1 90 ? -6.405 -14.721 2.610 1.00 80.00 90 ASP A C 1
ATOM 692 O O . ASP A 1 90 ? -6.253 -14.794 1.377 1.00 80.00 90 ASP A O 1
ATOM 696 N N . PRO A 1 91 ? -5.355 -14.769 3.449 1.00 73.44 91 PRO A N 1
ATOM 697 C CA . PRO A 1 91 ? -4.001 -15.015 2.985 1.00 73.44 91 PRO A CA 1
ATOM 698 C C . PRO A 1 91 ? -3.950 -16.264 2.104 1.00 73.44 91 PRO A C 1
ATOM 700 O O . PRO A 1 91 ? -4.519 -17.310 2.432 1.00 73.44 91 PRO A O 1
ATOM 703 N N . ARG A 1 92 ? -3.245 -16.179 0.970 1.00 67.44 92 ARG A N 1
ATOM 704 C CA . ARG A 1 92 ? -3.067 -17.339 0.092 1.00 67.44 92 ARG A CA 1
ATOM 705 C C . ARG A 1 92 ? -2.391 -18.464 0.870 1.00 67.44 92 ARG A C 1
ATOM 707 O O . ARG A 1 92 ? -1.227 -18.354 1.244 1.00 67.44 92 ARG A O 1
ATOM 714 N N . CYS A 1 93 ? -3.108 -19.567 1.063 1.00 69.38 93 CYS A N 1
ATOM 715 C CA . CYS A 1 93 ? -2.532 -20.762 1.654 1.00 69.38 93 CYS A CA 1
ATOM 716 C C . CYS A 1 93 ? -1.489 -21.353 0.684 1.00 69.38 93 CYS A C 1
ATOM 718 O O . CYS A 1 93 ? -1.828 -21.644 -0.470 1.00 69.38 93 CYS A O 1
ATOM 720 N N . PRO A 1 94 ? -0.232 -21.566 1.119 1.00 65.62 94 PRO A N 1
ATOM 721 C CA . PRO A 1 94 ? 0.830 -22.075 0.250 1.00 65.62 94 PRO A CA 1
ATOM 722 C C . PRO A 1 94 ? 0.521 -23.472 -0.310 1.00 65.62 94 PRO A C 1
ATOM 724 O O . PRO A 1 94 ? 1.021 -23.831 -1.370 1.00 65.62 94 PRO A O 1
ATOM 727 N N . HIS A 1 95 ? -0.353 -24.232 0.355 1.00 69.25 95 HIS A N 1
ATOM 728 C CA . HIS A 1 95 ? -0.747 -25.585 -0.045 1.00 69.25 95 HIS A CA 1
ATOM 729 C C . HIS A 1 95 ? -1.917 -25.633 -1.038 1.00 69.25 95 HIS A C 1
ATOM 731 O O . HIS A 1 95 ? -2.237 -26.700 -1.559 1.00 69.25 95 HIS A O 1
ATOM 737 N N . THR A 1 96 ? -2.582 -24.511 -1.338 1.00 67.56 96 THR A N 1
ATOM 738 C CA . THR A 1 96 ? -3.726 -24.520 -2.268 1.00 67.56 96 THR A CA 1
ATOM 739 C C . THR A 1 96 ? -3.305 -24.881 -3.694 1.00 67.56 96 THR A C 1
ATOM 741 O O . THR A 1 96 ? -4.072 -25.533 -4.396 1.00 67.56 96 THR A O 1
ATOM 744 N N . LEU A 1 97 ? -2.086 -24.529 -4.124 1.00 63.00 97 LEU A N 1
ATOM 745 C CA . LEU A 1 97 ? -1.561 -24.917 -5.443 1.00 63.00 97 LEU A CA 1
ATOM 746 C C . LEU A 1 97 ? -1.410 -26.441 -5.591 1.00 63.00 97 LEU A C 1
ATOM 748 O O . LEU A 1 97 ? -1.718 -26.984 -6.656 1.00 63.00 97 LEU A O 1
ATOM 752 N N . ASP A 1 98 ? -1.027 -27.136 -4.516 1.00 62.09 98 ASP A N 1
ATOM 753 C CA . ASP A 1 98 ? -0.850 -28.595 -4.505 1.00 62.09 98 ASP A CA 1
ATOM 754 C C . ASP A 1 98 ? -2.166 -29.339 -4.800 1.00 62.09 98 ASP A C 1
ATOM 756 O O . ASP A 1 98 ? -2.157 -30.435 -5.362 1.00 62.09 98 ASP A O 1
ATOM 760 N N . MET A 1 99 ? -3.318 -28.727 -4.493 1.00 61.81 99 MET A N 1
ATOM 761 C CA . MET A 1 99 ? -4.640 -29.318 -4.732 1.00 61.81 99 MET A CA 1
ATOM 762 C C . MET A 1 99 ? -5.044 -29.341 -6.218 1.00 61.81 99 MET A C 1
ATOM 764 O O . MET A 1 99 ? -5.897 -30.144 -6.597 1.00 61.81 99 MET A O 1
ATOM 768 N N . PHE A 1 100 ? -4.435 -28.505 -7.070 1.00 66.50 100 PHE A N 1
ATOM 769 C CA . PHE A 1 100 ? -4.807 -28.356 -8.489 1.00 66.50 100 PHE A CA 1
ATOM 770 C C . PHE A 1 100 ? -3.765 -28.904 -9.481 1.00 66.50 100 PHE A C 1
ATOM 772 O O . PHE A 1 100 ? -4.076 -29.074 -10.660 1.00 66.50 100 PHE A O 1
ATOM 779 N N . ALA A 1 101 ? -2.549 -29.234 -9.035 1.00 60.75 101 ALA A N 1
ATOM 780 C CA . ALA A 1 101 ? -1.455 -29.683 -9.908 1.00 60.75 101 ALA A CA 1
ATOM 781 C C . ALA A 1 101 ? -1.608 -31.119 -10.470 1.00 60.75 101 ALA A C 1
ATOM 783 O O . ALA A 1 101 ? -0.818 -31.539 -11.312 1.00 60.75 101 ALA A O 1
ATOM 784 N N . SER A 1 102 ? -2.616 -31.887 -10.042 1.00 57.34 102 SER A N 1
ATOM 785 C CA . SER A 1 102 ? -2.741 -33.329 -10.323 1.00 57.34 102 SER A CA 1
ATOM 786 C C . SER A 1 102 ? -3.514 -33.721 -11.598 1.00 57.34 102 SER A C 1
ATOM 788 O O . SER A 1 102 ? -3.675 -34.913 -11.848 1.00 57.34 102 SER A O 1
ATOM 790 N N . HIS A 1 103 ? -3.981 -32.773 -12.425 1.00 50.31 103 HIS A N 1
ATOM 791 C CA . HIS A 1 103 ? -4.864 -33.069 -13.576 1.00 50.31 103 HIS A CA 1
ATOM 792 C C . HIS A 1 103 ? -4.308 -32.720 -14.970 1.00 50.31 103 HIS A C 1
ATOM 794 O O . HIS A 1 103 ? -5.055 -32.704 -15.952 1.00 50.31 103 HIS A O 1
ATOM 800 N N . SER A 1 104 ? -3.003 -32.489 -15.116 1.00 52.66 104 SER A N 1
ATOM 801 C CA . SER A 1 104 ? -2.368 -32.304 -16.428 1.00 52.66 104 SER A CA 1
ATOM 802 C C . SER A 1 104 ? -2.324 -33.624 -17.213 1.00 52.66 104 SER A C 1
ATOM 804 O O . SER A 1 104 ? -1.335 -34.353 -17.229 1.00 52.66 104 SER A O 1
ATOM 806 N N . THR A 1 105 ? -3.429 -33.941 -17.891 1.00 55.88 105 THR A N 1
ATOM 807 C CA . THR A 1 105 ? -3.485 -35.022 -18.883 1.00 55.88 105 THR A CA 1
ATOM 808 C C . THR A 1 105 ? -2.609 -34.622 -20.076 1.00 55.88 105 THR A C 1
ATOM 810 O O . THR A 1 105 ? -2.868 -33.578 -20.679 1.00 55.88 105 THR A O 1
ATOM 813 N N . PRO A 1 106 ? -1.580 -35.400 -20.459 1.00 51.72 106 PRO A N 1
ATOM 814 C CA . PRO A 1 106 ? -0.777 -35.080 -21.630 1.00 51.72 106 PRO A CA 1
ATOM 815 C C . PRO A 1 106 ? -1.627 -35.253 -22.893 1.00 51.72 1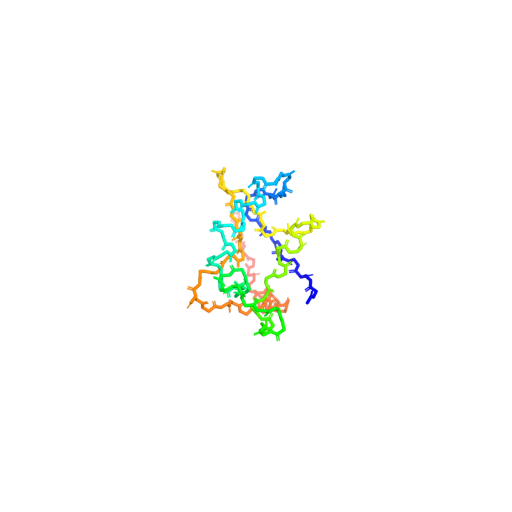06 PRO A C 1
ATOM 817 O O . PRO A 1 106 ? -2.050 -36.357 -23.241 1.00 51.72 106 PRO A O 1
ATOM 820 N N . MET A 1 107 ? -1.883 -34.148 -23.591 1.00 53.22 107 MET A N 1
ATOM 821 C CA . MET A 1 107 ? -2.537 -34.157 -24.893 1.00 53.22 107 MET A CA 1
ATOM 822 C C . MET A 1 107 ? -1.559 -34.753 -25.917 1.00 53.22 107 MET A C 1
ATOM 824 O O . MET A 1 107 ? -0.620 -34.103 -26.368 1.00 53.22 107 MET A O 1
ATOM 828 N N . SER A 1 108 ? -1.744 -36.037 -26.233 1.00 59.97 108 SER A N 1
ATOM 829 C CA . SER A 1 108 ? -0.970 -36.753 -27.248 1.00 59.97 108 SER A CA 1
ATOM 830 C C . SER A 1 108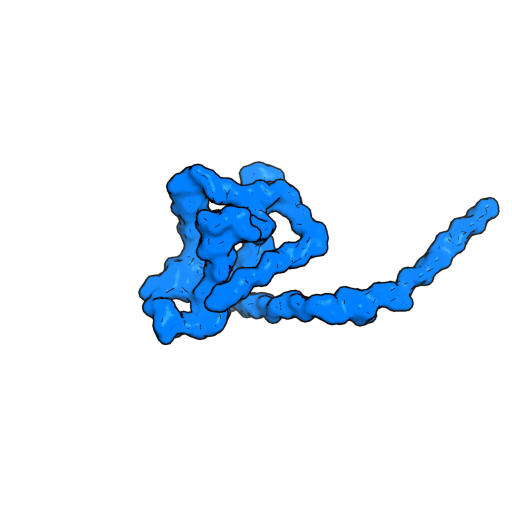 ? -1.281 -36.177 -28.633 1.00 59.97 108 SER A C 1
ATOM 832 O O . SER A 1 108 ? -2.345 -36.429 -29.199 1.00 59.97 108 SER A O 1
ATOM 834 N N . VAL A 1 109 ? -0.350 -35.391 -29.178 1.00 59.69 109 VAL A N 1
ATOM 835 C CA . VAL A 1 109 ? -0.330 -35.031 -30.601 1.00 59.69 109 VAL A CA 1
ATOM 836 C C . VAL A 1 109 ? -0.038 -36.305 -31.392 1.00 59.69 109 VAL A C 1
ATOM 838 O O . VAL A 1 109 ? 1.044 -36.881 -31.284 1.00 59.69 109 VAL A O 1
ATOM 841 N N . ARG A 1 110 ? -1.027 -36.770 -32.160 1.00 56.97 110 ARG A N 1
ATOM 842 C CA . ARG A 1 110 ? -0.830 -37.799 -33.186 1.00 56.97 110 ARG A CA 1
ATOM 843 C C . ARG A 1 110 ? -0.271 -37.125 -34.440 1.00 56.97 110 ARG A C 1
ATOM 845 O O . ARG A 1 110 ? -0.809 -36.100 -34.856 1.00 56.97 110 ARG A O 1
ATOM 852 N N . GLY A 1 111 ? 0.831 -37.679 -34.949 1.00 57.12 111 GLY A N 1
ATOM 853 C CA . GLY A 1 111 ? 1.490 -37.264 -36.190 1.00 57.12 111 GLY A CA 1
ATOM 854 C C . GLY A 1 111 ? 0.815 -37.774 -37.453 1.00 57.12 111 GLY A C 1
ATOM 855 O O . GLY A 1 111 ? -0.246 -38.431 -37.343 1.00 57.12 111 GLY A O 1
#

Radius of gyration: 17.71 Å; chains: 1; bounding box: 28×50×56 Å

pLDDT: mean 85.41, std 13.24, range [50.31, 97.31]